Protein AF-A0A926JT46-F1 (afdb_monomer_lite)

Structure (mmCIF, N/CA/C/O backbone):
data_AF-A0A926JT46-F1
#
_entry.id   AF-A0A926JT46-F1
#
loop_
_atom_site.group_PDB
_atom_site.id
_atom_site.type_symbol
_atom_site.label_atom_id
_atom_site.label_alt_id
_atom_site.label_comp_id
_atom_site.label_asym_id
_atom_site.label_entity_id
_atom_site.label_seq_id
_atom_site.pdbx_PDB_ins_code
_atom_site.Cartn_x
_atom_site.Cartn_y
_atom_site.Cartn_z
_atom_site.occupancy
_atom_site.B_iso_or_equiv
_atom_site.auth_seq_id
_atom_site.auth_comp_id
_atom_site.auth_asym_id
_atom_site.auth_atom_id
_atom_site.pdbx_PDB_model_num
ATOM 1 N N . MET A 1 1 ? -1.450 10.966 -26.745 1.00 42.16 1 MET A N 1
ATOM 2 C CA . MET A 1 1 ? -1.983 10.145 -25.635 1.00 42.16 1 MET A CA 1
ATOM 3 C C . MET A 1 1 ? -1.875 10.955 -24.346 1.00 42.16 1 MET A C 1
ATOM 5 O O . MET A 1 1 ? -0.766 11.190 -23.880 1.00 42.16 1 MET A O 1
ATOM 9 N N . LYS A 1 2 ? -2.985 11.499 -23.825 1.00 44.44 2 LYS A N 1
ATOM 10 C CA . LYS A 1 2 ? -2.964 12.197 -22.528 1.00 44.44 2 LYS A CA 1
ATOM 11 C C . LYS A 1 2 ? -2.651 11.142 -21.468 1.00 44.44 2 LYS 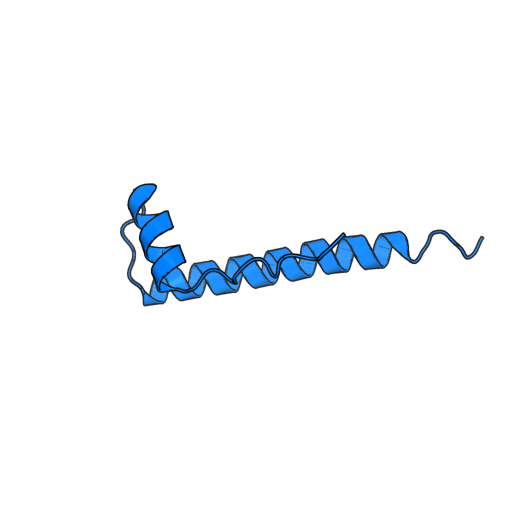A C 1
ATOM 13 O O . LYS A 1 2 ? -3.414 10.196 -21.323 1.00 44.44 2 LYS A O 1
ATOM 18 N N . ARG A 1 3 ? -1.513 11.270 -20.781 1.00 53.81 3 ARG A N 1
ATOM 19 C CA . ARG A 1 3 ? -1.224 10.474 -19.585 1.00 53.81 3 ARG A CA 1
ATOM 20 C C . ARG A 1 3 ? -2.258 10.893 -18.547 1.00 53.81 3 ARG A C 1
ATOM 22 O O . ARG A 1 3 ? -2.086 11.929 -17.905 1.00 53.81 3 ARG A O 1
ATOM 29 N N . GLU A 1 4 ? -3.365 10.165 -18.442 1.00 54.25 4 GLU A N 1
ATOM 30 C CA . GLU A 1 4 ? -4.214 10.291 -17.267 1.00 54.25 4 GLU A CA 1
ATOM 31 C C . GLU A 1 4 ? -3.302 10.057 -16.069 1.00 54.25 4 GLU A C 1
ATOM 33 O O . GLU A 1 4 ? -2.630 9.028 -15.976 1.00 54.25 4 GLU A O 1
ATOM 38 N N . LYS A 1 5 ? -3.173 11.062 -15.200 1.00 53.53 5 LYS A N 1
ATOM 39 C CA . LYS A 1 5 ? -2.481 10.881 -13.930 1.00 53.53 5 LYS A CA 1
ATOM 40 C C . LYS A 1 5 ? -3.278 9.812 -13.192 1.00 53.53 5 LYS A C 1
ATOM 42 O O . LYS A 1 5 ? -4.310 10.143 -12.613 1.00 53.53 5 LYS A O 1
ATOM 47 N N . MET A 1 6 ? -2.831 8.553 -13.242 1.00 58.69 6 MET A N 1
ATOM 48 C CA . MET A 1 6 ? -3.326 7.509 -12.351 1.00 58.69 6 MET A CA 1
ATOM 49 C C . MET A 1 6 ? -3.288 8.111 -10.952 1.00 58.69 6 MET A C 1
ATOM 51 O O . MET A 1 6 ? -2.217 8.478 -10.454 1.00 58.69 6 MET A O 1
ATOM 55 N N . LYS A 1 7 ? -4.468 8.339 -10.368 1.00 72.31 7 LYS A N 1
ATOM 56 C CA . LYS A 1 7 ? -4.555 8.884 -9.017 1.00 72.31 7 LYS A CA 1
ATOM 57 C C . LYS A 1 7 ? -3.784 7.921 -8.123 1.00 72.31 7 LYS A C 1
ATOM 59 O O . LYS A 1 7 ? -4.061 6.724 -8.125 1.00 72.31 7 LYS A O 1
ATOM 64 N N . LYS A 1 8 ? -2.777 8.439 -7.415 1.00 84.81 8 LYS A N 1
ATOM 65 C CA . LYS A 1 8 ? -2.033 7.647 -6.436 1.00 84.81 8 LYS A CA 1
ATOM 66 C C . LYS A 1 8 ? -3.045 7.081 -5.445 1.00 84.81 8 LYS A C 1
ATOM 68 O O . LYS A 1 8 ? -3.829 7.848 -4.895 1.00 84.81 8 LYS A O 1
ATOM 73 N N . ILE A 1 9 ? -3.002 5.769 -5.232 1.00 93.25 9 ILE A N 1
ATOM 74 C CA . ILE A 1 9 ? -3.790 5.113 -4.187 1.00 93.25 9 ILE A CA 1
ATOM 75 C C . ILE A 1 9 ? -3.390 5.736 -2.845 1.00 93.25 9 ILE A C 1
ATOM 77 O O . ILE A 1 9 ? -2.189 5.844 -2.568 1.00 93.25 9 ILE A O 1
ATOM 81 N N . SER A 1 10 ? -4.367 6.191 -2.059 1.00 95.88 10 SER A N 1
ATOM 82 C CA . SER A 1 10 ? -4.163 6.687 -0.692 1.00 95.88 10 SER A CA 1
ATOM 83 C C . SER A 1 10 ? -4.137 5.534 0.326 1.00 95.88 10 SER A C 1
ATOM 85 O O . SER A 1 10 ? -4.605 4.437 0.004 1.00 95.88 10 SER A O 1
ATOM 87 N N . PRO A 1 11 ? -3.618 5.744 1.549 1.00 96.81 11 PRO A N 1
ATOM 88 C CA . PRO A 1 11 ? -3.671 4.735 2.610 1.00 96.81 11 PRO A CA 1
ATOM 89 C C . PRO A 1 11 ? -5.090 4.219 2.895 1.00 96.81 11 PRO A C 1
ATOM 91 O O . PRO A 1 11 ? -5.293 3.017 3.028 1.00 96.81 11 PRO A O 1
ATOM 94 N N . GLU A 1 12 ? -6.100 5.092 2.885 1.00 97.75 12 GLU A N 1
ATOM 95 C CA . GLU A 1 12 ? -7.502 4.724 3.133 1.00 97.75 12 GLU A CA 1
ATOM 96 C C . GLU A 1 12 ? -8.063 3.849 2.010 1.00 97.75 12 GLU A C 1
ATOM 98 O O . GLU A 1 12 ? -8.820 2.905 2.251 1.00 97.75 12 GLU A O 1
ATOM 103 N N . GLN A 1 13 ? -7.671 4.143 0.767 1.00 96.94 13 GLN A N 1
ATOM 104 C CA . GLN A 1 13 ? -8.033 3.324 -0.385 1.00 96.94 13 GLN A CA 1
ATOM 105 C C . GLN A 1 13 ? -7.362 1.951 -0.313 1.00 96.94 13 GLN A C 1
ATOM 107 O O . GLN A 1 13 ? -8.036 0.949 -0.539 1.00 96.94 13 GLN A O 1
ATOM 112 N N . ALA A 1 14 ? -6.075 1.896 0.047 1.00 96.75 14 ALA A N 1
ATOM 113 C CA . ALA A 1 14 ? -5.356 0.640 0.245 1.00 96.75 14 ALA A CA 1
ATOM 114 C C . ALA A 1 14 ? -5.992 -0.195 1.365 1.00 96.75 14 ALA A C 1
ATOM 116 O O . ALA A 1 14 ? -6.295 -1.363 1.150 1.00 96.75 14 ALA A O 1
ATOM 117 N N . HIS A 1 15 ? -6.299 0.415 2.511 1.00 98.25 15 HIS A N 1
ATOM 118 C CA . HIS A 1 15 ? -6.992 -0.241 3.619 1.00 98.25 15 HIS A CA 1
ATOM 119 C C . HIS A 1 15 ? -8.360 -0.800 3.191 1.00 98.25 15 HIS A C 1
ATOM 121 O O . HIS A 1 15 ? -8.671 -1.958 3.459 1.00 98.25 15 HIS A O 1
ATOM 127 N N . SER A 1 16 ? -9.164 -0.020 2.455 1.00 97.75 16 SER A N 1
ATOM 128 C CA . SER A 1 16 ? -10.460 -0.488 1.941 1.00 97.75 16 SER A CA 1
ATOM 129 C C . SER A 1 16 ? -10.324 -1.659 0.964 1.00 97.75 16 SER A C 1
ATOM 131 O O . SER A 1 16 ? -11.138 -2.580 1.010 1.00 97.75 16 SER A O 1
ATOM 133 N N . MET A 1 17 ? -9.317 -1.638 0.086 1.00 96.75 17 MET A N 1
ATOM 134 C CA . MET A 1 17 ? -9.040 -2.737 -0.845 1.00 96.75 17 MET A CA 1
ATOM 135 C C . MET A 1 17 ? -8.600 -3.996 -0.095 1.00 96.75 17 MET A C 1
ATOM 137 O O . MET A 1 17 ? -9.191 -5.050 -0.291 1.00 96.75 17 MET A O 1
ATOM 141 N N . LEU A 1 18 ? -7.629 -3.877 0.812 1.00 96.19 18 LEU A N 1
ATOM 142 C CA . LEU A 1 18 ? -7.099 -5.004 1.585 1.00 96.19 18 LEU A CA 1
ATOM 143 C C . LEU A 1 18 ? -8.189 -5.655 2.445 1.00 96.19 18 LEU A C 1
ATOM 145 O O . LEU A 1 18 ? -8.337 -6.875 2.433 1.00 96.19 18 LEU A O 1
ATOM 149 N N . LYS A 1 19 ? -9.046 -4.850 3.081 1.00 97.12 19 LYS A N 1
ATOM 150 C CA . LYS A 1 19 ? -10.188 -5.357 3.849 1.00 97.12 19 LYS A CA 1
ATOM 151 C C . LYS A 1 19 ? -11.204 -6.113 2.987 1.00 97.12 19 LYS A C 1
ATOM 153 O O . LYS A 1 19 ? -11.761 -7.106 3.447 1.00 97.12 19 LYS A O 1
ATOM 158 N N . LYS A 1 20 ? -11.444 -5.681 1.741 1.00 97.56 20 LYS A N 1
ATOM 159 C CA . LYS A 1 20 ? -12.328 -6.397 0.796 1.00 97.56 20 LYS A CA 1
ATOM 160 C C . LYS A 1 20 ? -11.774 -7.763 0.393 1.00 97.56 20 LYS A C 1
ATOM 162 O O . LYS A 1 20 ? -12.561 -8.674 0.174 1.00 97.56 20 LYS A O 1
ATOM 167 N N . GLU A 1 21 ? -10.453 -7.902 0.360 1.00 96.06 21 GLU A N 1
ATOM 168 C CA . GLU A 1 21 ? -9.753 -9.168 0.101 1.00 96.06 21 GLU A CA 1
ATOM 169 C C . GLU A 1 21 ? -9.604 -10.042 1.364 1.00 96.06 21 GLU A C 1
ATOM 171 O O . GLU A 1 21 ? -8.940 -11.075 1.337 1.00 96.06 21 GLU A O 1
ATOM 176 N N . GLY A 1 22 ? -10.213 -9.647 2.489 1.00 96.25 22 GLY A N 1
ATOM 177 C CA . GLY A 1 22 ? -10.190 -10.411 3.739 1.00 96.25 22 GLY A CA 1
ATOM 178 C C . GLY A 1 22 ? -8.972 -10.157 4.634 1.00 96.25 22 GLY A C 1
ATOM 179 O O . GLY A 1 22 ? -8.809 -10.849 5.637 1.00 96.25 22 GLY A O 1
ATOM 180 N N . LEU A 1 23 ? -8.135 -9.164 4.319 1.00 95.75 23 LEU A N 1
ATOM 181 C CA . LEU A 1 23 ? -7.056 -8.706 5.199 1.00 95.75 23 LEU A CA 1
ATOM 182 C C . LEU A 1 23 ? -7.580 -7.639 6.165 1.00 95.75 23 LEU A C 1
ATOM 184 O O . LEU A 1 23 ? -7.686 -6.463 5.817 1.00 95.75 23 LEU A O 1
ATOM 188 N N . ASP A 1 24 ? -7.895 -8.054 7.392 1.00 95.56 24 ASP A N 1
ATOM 189 C CA . ASP A 1 24 ? -8.273 -7.143 8.475 1.00 95.56 24 ASP A CA 1
ATOM 190 C C . ASP A 1 24 ? -7.016 -6.629 9.191 1.00 95.56 24 ASP A C 1
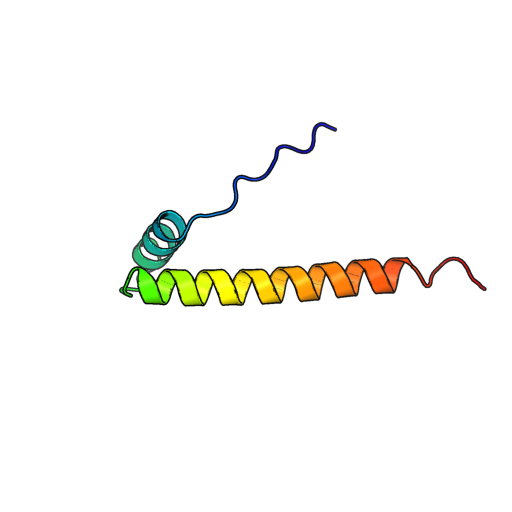ATOM 192 O O . ASP A 1 24 ? -6.480 -7.263 10.098 1.00 95.56 24 ASP A O 1
ATOM 196 N N . ILE A 1 25 ? -6.508 -5.493 8.718 1.00 96.25 25 ILE A N 1
ATOM 197 C CA . ILE A 1 25 ? -5.315 -4.811 9.237 1.00 96.25 25 ILE A CA 1
ATOM 198 C C . ILE A 1 25 ? -5.656 -3.364 9.597 1.00 96.25 25 ILE A C 1
ATOM 200 O O . ILE A 1 25 ? -6.671 -2.836 9.146 1.00 96.25 25 ILE A O 1
ATOM 204 N N . SER A 1 26 ? -4.812 -2.697 10.383 1.00 98.31 26 SER A N 1
ATOM 205 C CA . SER A 1 26 ? -5.013 -1.279 10.701 1.00 98.31 26 SER A CA 1
ATOM 206 C C . SER A 1 26 ? -4.720 -0.364 9.501 1.00 98.31 26 SER A C 1
ATOM 208 O O . SER A 1 26 ? -4.056 -0.751 8.537 1.00 98.31 26 SER A O 1
ATOM 210 N N . LEU A 1 27 ? -5.183 0.890 9.568 1.00 98.06 27 LEU A N 1
ATOM 211 C CA . LEU A 1 27 ? -4.841 1.911 8.570 1.00 98.06 27 LEU A CA 1
ATOM 212 C C . LEU A 1 27 ? -3.323 2.150 8.489 1.00 98.06 27 LEU A C 1
ATOM 214 O O . LEU A 1 27 ? -2.792 2.305 7.394 1.00 98.06 27 LEU A O 1
ATOM 218 N N . GLU A 1 28 ? -2.635 2.128 9.632 1.00 98.19 28 GLU A N 1
ATOM 219 C CA . GLU A 1 28 ? -1.175 2.264 9.719 1.00 98.19 28 GLU A CA 1
ATOM 220 C C . GLU A 1 28 ? -0.469 1.101 9.007 1.00 98.19 28 GLU A C 1
ATOM 222 O O . GLU A 1 28 ? 0.392 1.314 8.158 1.00 98.19 28 GLU A O 1
ATOM 227 N N . GLN A 1 29 ? -0.917 -0.136 9.238 1.00 98.19 29 GLN A N 1
ATOM 228 C CA . GLN A 1 29 ? -0.388 -1.307 8.532 1.00 98.19 29 GLN A CA 1
ATOM 229 C C . GLN A 1 29 ? -0.672 -1.246 7.024 1.00 98.19 29 GLN A C 1
ATOM 231 O O . GLN A 1 29 ? 0.178 -1.605 6.208 1.00 98.19 29 GLN A O 1
ATOM 236 N N . ALA A 1 30 ? -1.849 -0.762 6.618 1.00 97.94 30 ALA A N 1
ATOM 237 C CA . ALA A 1 30 ? -2.166 -0.561 5.206 1.00 97.94 30 ALA A CA 1
ATOM 238 C C . ALA A 1 30 ? -1.262 0.499 4.550 1.00 97.94 30 ALA A C 1
ATOM 240 O O . ALA A 1 30 ? -0.894 0.354 3.380 1.00 97.94 30 ALA A O 1
ATOM 241 N N . GLU A 1 31 ? -0.875 1.543 5.289 1.00 97.75 31 GLU A N 1
ATOM 242 C CA . GLU A 1 31 ? 0.110 2.525 4.840 1.00 97.75 31 GLU A CA 1
ATOM 243 C C . GLU A 1 31 ? 1.488 1.884 4.632 1.00 97.75 31 GLU A C 1
ATOM 245 O O . GLU A 1 31 ? 2.095 2.081 3.575 1.00 97.75 31 GLU A O 1
ATOM 250 N N . GLU A 1 32 ? 1.955 1.063 5.574 1.00 98.06 32 GLU A N 1
ATOM 251 C CA . GLU A 1 32 ? 3.229 0.342 5.453 1.00 98.06 32 GLU A CA 1
ATOM 252 C C . GLU A 1 32 ? 3.256 -0.582 4.228 1.00 98.06 32 GLU A C 1
ATOM 254 O O . GLU A 1 32 ? 4.205 -0.545 3.434 1.00 98.06 32 GLU A O 1
ATOM 259 N N . VAL A 1 33 ? 2.183 -1.353 4.016 1.00 97.00 33 VAL A N 1
ATOM 260 C CA . VAL A 1 33 ? 2.012 -2.209 2.830 1.00 97.00 33 VAL A CA 1
ATOM 261 C C . VAL A 1 33 ? 2.063 -1.370 1.553 1.00 97.00 33 VAL A C 1
ATOM 263 O O . VAL A 1 33 ? 2.780 -1.700 0.604 1.00 97.00 33 VAL A O 1
ATOM 266 N N . LEU A 1 34 ? 1.345 -0.247 1.520 1.00 96.75 34 LEU A N 1
ATOM 267 C CA . LEU A 1 34 ? 1.323 0.647 0.367 1.00 96.75 34 LEU A CA 1
ATOM 268 C C . LEU A 1 34 ? 2.705 1.259 0.081 1.00 96.75 34 LEU A C 1
ATOM 270 O O . LEU A 1 34 ? 3.109 1.363 -1.082 1.00 96.75 34 LEU A O 1
ATOM 274 N N . VAL A 1 35 ? 3.453 1.652 1.115 1.00 97.44 35 VAL A N 1
ATOM 275 C CA . VAL A 1 35 ? 4.834 2.146 0.988 1.00 97.44 35 VAL A CA 1
ATOM 276 C C . VAL A 1 35 ? 5.747 1.057 0.430 1.00 97.44 35 VAL A C 1
ATOM 278 O O . VAL A 1 35 ? 6.536 1.333 -0.480 1.00 97.44 35 VAL A O 1
ATOM 281 N N . PHE A 1 36 ? 5.625 -0.174 0.923 1.00 97.44 36 PHE A N 1
ATOM 282 C CA . PHE A 1 36 ? 6.389 -1.313 0.423 1.00 97.44 36 PHE A CA 1
ATOM 283 C C . PHE A 1 36 ? 6.125 -1.565 -1.070 1.00 97.44 36 PHE A C 1
ATOM 285 O O . PHE A 1 36 ? 7.066 -1.605 -1.867 1.00 97.44 36 PHE A O 1
ATOM 292 N N . LEU A 1 37 ? 4.856 -1.622 -1.483 1.00 95.88 37 LEU A N 1
ATOM 293 C CA . LEU A 1 37 ? 4.476 -1.832 -2.886 1.00 95.88 37 LEU A CA 1
ATOM 294 C C . LEU A 1 37 ? 4.997 -0.722 -3.810 1.00 95.88 37 LEU A C 1
ATOM 296 O O . LEU A 1 37 ? 5.457 -0.997 -4.919 1.00 95.88 37 LEU A O 1
ATOM 300 N N . ARG A 1 38 ? 4.995 0.535 -3.350 1.00 95.06 38 ARG A N 1
ATOM 301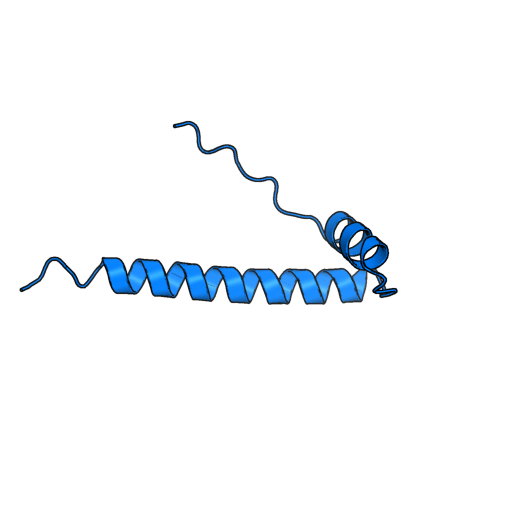 C CA . ARG A 1 38 ? 5.567 1.663 -4.107 1.00 95.06 38 ARG A CA 1
ATOM 302 C C . ARG A 1 38 ? 7.074 1.514 -4.314 1.00 95.06 38 ARG A C 1
ATOM 304 O O . ARG A 1 38 ? 7.559 1.801 -5.407 1.00 95.06 38 ARG A O 1
ATOM 311 N N . LYS A 1 39 ? 7.813 1.052 -3.298 1.00 96.44 39 LYS A N 1
ATOM 312 C CA . LYS A 1 39 ? 9.253 0.770 -3.429 1.00 96.44 39 LYS A CA 1
ATOM 313 C C . LYS A 1 39 ? 9.498 -0.309 -4.482 1.00 96.44 39 LYS A C 1
ATOM 315 O O . LYS A 1 39 ? 10.328 -0.106 -5.364 1.00 96.44 39 LYS A O 1
ATOM 320 N N . MET A 1 40 ? 8.726 -1.396 -4.447 1.00 97.50 40 MET A N 1
ATOM 321 C CA . MET A 1 40 ? 8.824 -2.474 -5.437 1.00 97.50 40 MET A CA 1
ATOM 322 C C . MET A 1 40 ? 8.533 -1.981 -6.857 1.00 97.50 40 MET A C 1
ATOM 324 O O . MET A 1 40 ? 9.316 -2.242 -7.767 1.00 97.50 40 MET A O 1
ATOM 328 N N . ALA A 1 41 ? 7.462 -1.206 -7.045 1.00 94.75 41 ALA A N 1
ATOM 329 C CA . ALA A 1 41 ? 7.125 -0.631 -8.345 1.00 94.75 41 ALA A CA 1
ATOM 330 C C . ALA A 1 41 ? 8.252 0.261 -8.890 1.00 94.75 41 ALA A C 1
ATOM 332 O O . ALA A 1 41 ? 8.622 0.141 -10.057 1.00 94.75 41 ALA A O 1
ATOM 333 N N . ASN A 1 42 ? 8.843 1.109 -8.042 1.00 94.25 42 ASN A N 1
ATOM 334 C CA . ASN A 1 42 ? 9.967 1.958 -8.437 1.00 94.25 42 ASN A CA 1
ATOM 335 C C . ASN A 1 42 ? 11.187 1.136 -8.864 1.00 94.25 42 ASN A C 1
ATOM 337 O O . ASN A 1 42 ? 11.827 1.491 -9.851 1.00 94.25 42 ASN A O 1
ATOM 341 N N . ILE A 1 43 ? 11.498 0.043 -8.160 1.00 96.12 43 ILE A N 1
ATOM 342 C CA . ILE A 1 43 ? 12.605 -0.857 -8.520 1.00 96.12 43 ILE A CA 1
ATOM 343 C C . ILE A 1 43 ? 12.344 -1.497 -9.885 1.00 96.12 43 ILE A C 1
ATOM 345 O O . ILE A 1 43 ? 13.201 -1.431 -10.762 1.00 96.12 43 ILE A O 1
ATOM 349 N N . VAL A 1 44 ? 11.154 -2.068 -10.095 1.00 95.94 44 VAL A N 1
ATOM 350 C CA . VAL A 1 44 ? 10.792 -2.731 -11.359 1.00 95.94 44 VAL A CA 1
ATOM 351 C C . VAL A 1 44 ? 10.858 -1.755 -12.535 1.00 95.94 44 VAL A C 1
ATOM 353 O O . VAL A 1 44 ? 11.457 -2.073 -13.560 1.00 95.94 44 VAL A O 1
ATOM 356 N N . VAL A 1 45 ? 10.307 -0.548 -12.379 1.00 93.25 45 VAL A N 1
ATOM 357 C CA . VAL A 1 45 ? 10.353 0.490 -13.421 1.00 93.25 45 VAL A CA 1
ATOM 358 C C . VAL A 1 45 ? 11.786 0.958 -13.673 1.00 93.25 45 VAL A C 1
ATOM 360 O O . VAL A 1 45 ? 12.189 1.065 -14.827 1.00 93.25 45 VAL A O 1
ATOM 363 N N . SER A 1 46 ? 12.575 1.197 -12.622 1.00 94.69 46 SER A N 1
ATOM 364 C CA . SER A 1 46 ? 13.980 1.611 -12.767 1.00 94.69 46 SER A CA 1
ATOM 365 C C . SER A 1 46 ? 14.801 0.551 -13.499 1.00 94.69 46 SER A C 1
ATOM 367 O O . SER A 1 46 ? 15.551 0.879 -14.412 1.00 94.69 46 SER A O 1
ATOM 369 N N . ASN A 1 47 ? 14.618 -0.725 -13.154 1.00 95.00 47 ASN A N 1
ATOM 370 C CA . ASN A 1 47 ? 15.301 -1.834 -13.814 1.00 95.00 47 ASN A CA 1
ATOM 371 C C . ASN A 1 47 ? 14.934 -1.924 -15.296 1.00 95.00 47 ASN A C 1
ATOM 373 O O . ASN A 1 47 ? 15.825 -2.069 -16.129 1.00 95.00 47 ASN A O 1
ATOM 377 N N . TYR A 1 48 ? 13.647 -1.795 -15.628 1.00 94.31 48 TYR A N 1
ATOM 378 C CA . TYR A 1 48 ? 13.191 -1.785 -17.016 1.00 94.31 48 TYR A CA 1
ATOM 379 C C . TYR A 1 48 ? 13.823 -0.635 -17.813 1.00 94.31 48 TYR A C 1
ATOM 381 O O . TYR A 1 48 ? 14.375 -0.863 -18.886 1.00 94.31 48 TYR A O 1
ATOM 389 N N . LEU A 1 49 ? 13.807 0.583 -17.257 1.00 93.81 49 LEU A N 1
ATOM 390 C CA . LEU A 1 49 ? 14.370 1.767 -17.911 1.00 93.81 49 LEU A CA 1
ATOM 391 C C . LEU A 1 49 ? 15.892 1.672 -18.100 1.00 93.81 49 LEU A C 1
ATOM 393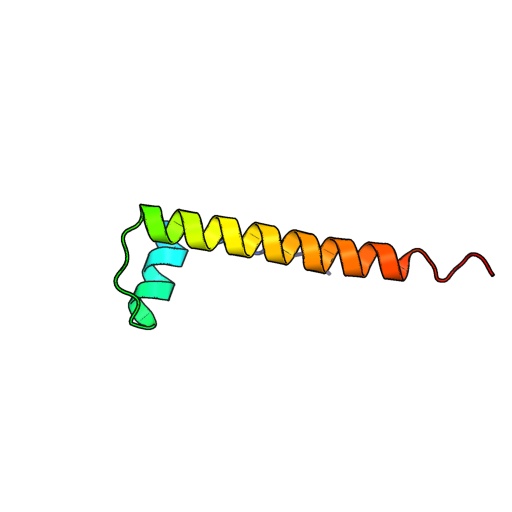 O O . LEU A 1 49 ? 16.412 2.080 -19.138 1.00 93.81 49 LEU A O 1
ATOM 397 N N . ASN A 1 50 ? 16.607 1.103 -17.128 1.00 90.94 50 ASN A N 1
ATOM 398 C CA . ASN A 1 50 ? 18.052 0.896 -17.227 1.00 90.94 50 ASN A CA 1
ATOM 399 C C . ASN A 1 50 ? 18.414 -0.156 -18.286 1.00 90.94 50 ASN A C 1
ATOM 401 O O . ASN A 1 50 ? 19.405 0.008 -18.988 1.00 90.94 50 ASN A O 1
ATOM 405 N N . GLN A 1 51 ? 17.603 -1.206 -18.444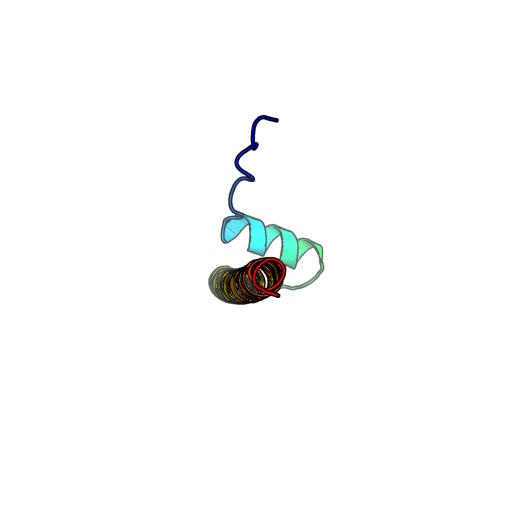 1.00 79.69 51 GLN A N 1
ATOM 406 C CA . GLN A 1 51 ? 17.809 -2.219 -19.485 1.00 79.69 51 GLN A CA 1
ATOM 407 C C . GLN A 1 51 ? 17.538 -1.668 -20.892 1.00 79.69 51 GLN A C 1
ATOM 409 O O . GLN A 1 51 ? 18.271 -1.994 -21.822 1.00 79.69 51 GLN A O 1
ATOM 414 N N . SER A 1 52 ? 16.537 -0.796 -21.057 1.00 64.25 52 SER A N 1
ATOM 415 C CA . SER A 1 52 ? 16.248 -0.156 -22.349 1.00 64.25 52 SER A CA 1
ATOM 416 C C . SER A 1 52 ? 17.302 0.863 -22.801 1.00 64.25 52 SER A C 1
ATOM 418 O O . SER A 1 52 ? 17.359 1.172 -23.984 1.00 64.25 52 SER A O 1
ATOM 420 N N . ASN A 1 53 ? 18.153 1.356 -21.895 1.00 59.50 53 ASN A N 1
ATOM 421 C CA . ASN A 1 53 ? 19.213 2.324 -22.208 1.00 59.50 53 ASN A CA 1
ATOM 422 C C . ASN A 1 53 ? 20.554 1.674 -22.610 1.00 59.50 53 ASN A C 1
ATOM 424 O O . ASN A 1 53 ? 21.525 2.384 -22.845 1.00 59.50 53 ASN A O 1
ATOM 428 N N . HIS A 1 54 ? 20.636 0.341 -22.686 1.00 56.84 54 HIS A N 1
ATOM 429 C CA . HIS A 1 54 ? 21.844 -0.391 -23.103 1.00 56.84 54 HIS A CA 1
ATOM 430 C C . HIS A 1 54 ? 21.737 -1.009 -24.510 1.00 56.84 54 HIS A C 1
ATOM 432 O O . HIS A 1 54 ? 22.503 -1.904 -24.849 1.00 56.84 54 HIS A O 1
ATOM 438 N N . GLY A 1 55 ? 20.791 -0.538 -25.332 1.00 55.44 55 GLY A N 1
ATOM 439 C CA . GLY A 1 55 ? 20.548 -1.042 -26.689 1.00 55.44 55 GLY A CA 1
ATOM 440 C C . GLY A 1 55 ? 21.077 -0.185 -27.848 1.00 55.44 55 GLY A C 1
ATOM 441 O O . GLY A 1 55 ? 20.807 -0.552 -28.986 1.00 55.44 55 GLY A O 1
ATOM 442 N N . GLU A 1 56 ? 21.780 0.929 -27.606 1.00 54.78 56 GLU A N 1
ATOM 443 C CA . GLU A 1 56 ? 22.216 1.852 -28.681 1.00 54.78 56 GLU A CA 1
ATOM 444 C C . GLU A 1 56 ? 23.737 2.092 -28.778 1.00 54.78 56 GLU A C 1
ATOM 446 O O . GLU A 1 56 ? 24.169 2.794 -29.685 1.00 54.78 56 GLU A O 1
ATOM 451 N N . ASP A 1 57 ? 24.561 1.457 -27.936 1.00 55.88 57 ASP A N 1
ATOM 452 C CA . ASP A 1 57 ? 26.031 1.570 -28.003 1.00 55.88 57 ASP A CA 1
ATOM 453 C C . ASP A 1 57 ? 26.689 0.214 -28.336 1.00 55.88 57 ASP A C 1
ATOM 455 O O . ASP A 1 57 ? 27.420 -0.373 -27.531 1.00 55.88 57 ASP A O 1
ATOM 459 N N . SER A 1 58 ? 26.404 -0.336 -29.519 1.00 44.88 58 SER A N 1
ATOM 460 C CA . SER A 1 58 ? 27.185 -1.421 -30.147 1.00 44.88 58 SER A CA 1
ATOM 461 C C . SER A 1 58 ? 27.167 -1.304 -31.664 1.00 44.88 58 SER A C 1
ATOM 463 O O . SER A 1 58 ? 26.065 -1.107 -32.220 1.00 44.88 58 SER A O 1
#

Organism: NCBI:txid2842200

Sequence (58 a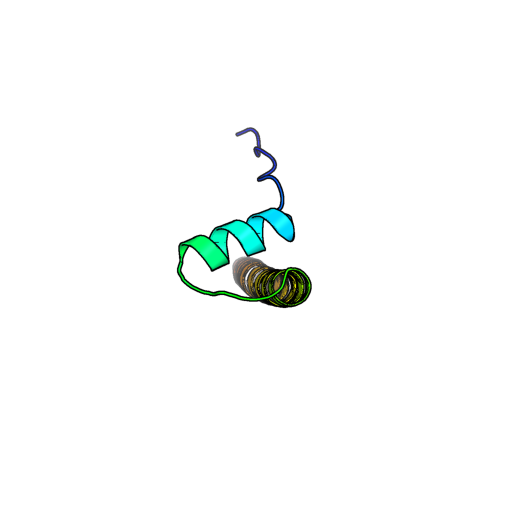a):
MKREKMKKISPEQAHSMLKKEGLDISLEQAEEVLVFLRKMANIVVSNYLNQSNHGEDS

Radius of gyration: 16.28 Å; chains: 1; bounding box: 40×23×41 Å

pLDDT: mean 85.85, std 18.01, range [42.16, 98.31]

Secondary structure (DSSP, 8-state):
------PPPPHHHHHHHHHHTT----HHHHHHHHHHHHHHHHHHHHHHHHHHTTSS--

Foldseek 3Di:
DPPPPPPQQDLVNQCVVCVVVVDPDDSVVSVVVSVVVVVVVVVVVVVVVVVVVPPPDD